Protein AF-A0A5B7TYI2-F1 (afdb_monomer_lite)

Structure (mmCIF, N/CA/C/O backbone):
data_AF-A0A5B7TYI2-F1
#
_entry.id   AF-A0A5B7TYI2-F1
#
loop_
_atom_site.group_PDB
_atom_site.id
_atom_site.type_symbol
_atom_site.label_atom_id
_atom_site.label_alt_id
_atom_site.label_comp_id
_atom_site.label_asym_id
_atom_site.label_entity_id
_atom_site.label_seq_id
_atom_site.pdbx_PDB_ins_code
_atom_site.Cartn_x
_atom_site.Cartn_y
_atom_site.Cartn_z
_atom_site.occupancy
_atom_site.B_iso_or_equiv
_atom_site.auth_seq_id
_atom_site.auth_comp_id
_atom_site.auth_asym_id
_atom_site.auth_atom_id
_atom_site.pdbx_PDB_model_num
ATOM 1 N N . MET A 1 1 ? -26.853 -3.011 29.826 1.00 39.19 1 MET A N 1
ATOM 2 C CA . MET A 1 1 ? -25.678 -3.530 29.086 1.00 39.19 1 MET A CA 1
ATOM 3 C C . MET A 1 1 ? -25.697 -2.955 27.674 1.00 39.19 1 MET A C 1
ATOM 5 O O . MET A 1 1 ? -26.573 -3.314 26.904 1.00 39.19 1 MET A O 1
ATOM 9 N N . LYS A 1 2 ? -24.812 -2.004 27.340 1.00 38.41 2 LYS A N 1
ATOM 10 C CA . LYS A 1 2 ? -24.701 -1.483 25.966 1.00 38.41 2 LYS A CA 1
ATOM 11 C C . LYS A 1 2 ? -23.884 -2.478 25.144 1.00 38.41 2 LYS A C 1
ATOM 13 O O . LYS A 1 2 ? -22.660 -2.497 25.249 1.00 38.41 2 LYS A O 1
ATOM 18 N N . THR A 1 3 ? -24.552 -3.296 24.339 1.00 43.62 3 THR A N 1
ATOM 19 C CA . THR A 1 3 ? -23.931 -4.082 23.269 1.00 43.62 3 THR A CA 1
ATOM 20 C C . THR A 1 3 ? -23.363 -3.113 22.234 1.00 43.62 3 THR A C 1
ATOM 22 O O . THR A 1 3 ? -24.035 -2.724 21.282 1.00 43.62 3 THR A O 1
ATOM 25 N N . LYS A 1 4 ? -22.122 -2.656 22.449 1.00 46.88 4 LYS A N 1
ATOM 26 C CA . LYS A 1 4 ? -21.309 -2.022 21.407 1.00 46.88 4 LYS A CA 1
ATOM 27 C C . LYS A 1 4 ? -21.053 -3.110 20.371 1.00 46.88 4 LYS A C 1
ATOM 29 O O . LYS A 1 4 ? -20.169 -3.941 20.531 1.00 46.88 4 LYS A O 1
ATOM 34 N N . THR A 1 5 ? -21.910 -3.167 19.365 1.00 45.09 5 THR A N 1
ATOM 35 C CA . THR A 1 5 ? -21.812 -4.105 18.256 1.00 45.09 5 THR A CA 1
ATOM 36 C C . THR A 1 5 ? -20.419 -3.998 17.633 1.00 45.09 5 THR A C 1
ATOM 38 O O . THR A 1 5 ? -20.046 -2.940 17.126 1.00 45.09 5 THR A O 1
ATOM 41 N N . ASN A 1 6 ? -19.668 -5.106 17.633 1.00 52.34 6 ASN A N 1
ATOM 42 C CA . ASN A 1 6 ? -18.376 -5.313 16.951 1.00 52.34 6 ASN A CA 1
ATOM 43 C C . ASN A 1 6 ? -18.479 -5.224 15.406 1.00 52.34 6 ASN A C 1
ATOM 45 O O . ASN A 1 6 ? -17.661 -5.775 14.667 1.00 52.34 6 ASN A O 1
ATOM 49 N N . PHE A 1 7 ? -19.502 -4.529 14.907 1.00 52.09 7 PHE A N 1
ATOM 50 C CA . PHE A 1 7 ? -19.874 -4.416 13.504 1.00 52.09 7 PHE A CA 1
ATOM 51 C C . PHE A 1 7 ? -18.746 -3.785 12.674 1.00 52.09 7 PHE A C 1
ATOM 53 O O . PHE A 1 7 ? -18.513 -4.193 11.544 1.00 52.09 7 PHE A O 1
ATOM 60 N N . ASN A 1 8 ? -17.963 -2.875 13.266 1.00 64.69 8 ASN A N 1
ATOM 61 C CA . ASN A 1 8 ? -16.874 -2.188 12.568 1.00 64.69 8 ASN A CA 1
ATOM 62 C C . ASN A 1 8 ? -15.646 -3.069 12.295 1.00 64.69 8 ASN A C 1
ATOM 64 O O . ASN A 1 8 ? -15.065 -2.966 11.220 1.00 64.69 8 ASN A O 1
ATOM 68 N N . GLY A 1 9 ? -15.255 -3.938 13.234 1.00 61.53 9 GLY A N 1
ATOM 69 C CA . GLY A 1 9 ? -14.110 -4.837 13.032 1.00 61.53 9 GLY A CA 1
ATOM 70 C C . GLY A 1 9 ? -14.429 -5.948 12.033 1.00 61.53 9 GLY A C 1
ATOM 71 O O . GLY A 1 9 ? -13.615 -6.280 11.179 1.00 61.53 9 GLY A O 1
ATOM 72 N N . THR A 1 10 ? -15.663 -6.452 12.092 1.00 67.94 10 THR A N 1
ATOM 73 C CA . THR A 1 10 ? -16.164 -7.486 11.178 1.00 67.94 10 THR A CA 1
ATOM 74 C C . THR A 1 10 ? -16.267 -6.949 9.746 1.00 67.94 10 THR A C 1
ATOM 76 O O . THR A 1 10 ? -15.801 -7.598 8.816 1.00 67.94 10 THR A O 1
ATOM 79 N N . LEU A 1 11 ? -16.787 -5.727 9.562 1.00 70.44 11 LEU A N 1
ATOM 80 C CA . LEU A 1 11 ? -16.861 -5.075 8.250 1.00 70.44 11 LEU A CA 1
ATOM 81 C C . LEU A 1 11 ? -15.469 -4.822 7.651 1.00 70.44 11 LEU A C 1
ATOM 83 O O . LEU A 1 11 ? -15.247 -5.120 6.481 1.00 70.44 11 LEU A O 1
ATOM 87 N N . ALA A 1 12 ? -14.525 -4.311 8.449 1.00 67.94 12 ALA A N 1
ATOM 88 C CA . ALA A 1 12 ? -13.151 -4.076 8.002 1.00 67.94 12 ALA A CA 1
ATOM 89 C C . ALA A 1 12 ? -12.451 -5.381 7.583 1.00 67.94 12 ALA A C 1
ATOM 91 O O . ALA A 1 12 ? -11.742 -5.407 6.579 1.00 67.94 12 ALA A O 1
ATOM 92 N N . PHE A 1 13 ? -12.701 -6.474 8.308 1.00 69.94 13 PHE A N 1
ATOM 93 C CA . PHE A 1 13 ? -12.195 -7.802 7.969 1.00 69.94 13 PHE A CA 1
ATOM 94 C C . PHE A 1 13 ? -12.782 -8.332 6.652 1.00 69.94 13 PHE A C 1
ATOM 96 O O . PHE A 1 13 ? -12.031 -8.759 5.777 1.00 69.94 13 PHE A O 1
ATOM 103 N N . PHE A 1 14 ? -14.103 -8.234 6.462 1.00 74.44 14 PHE A N 1
ATOM 104 C CA . PHE A 1 14 ? -14.744 -8.626 5.201 1.00 74.44 14 PHE A CA 1
ATOM 105 C C . PHE A 1 14 ? -14.275 -7.778 4.015 1.00 74.44 14 PHE A C 1
ATOM 107 O O . PHE A 1 14 ? -14.036 -8.328 2.945 1.00 74.44 14 PHE A O 1
ATOM 114 N N . LEU A 1 15 ? -14.079 -6.469 4.201 1.00 73.25 15 LEU A N 1
ATOM 115 C CA . LEU A 1 15 ? -13.509 -5.582 3.180 1.00 73.25 15 LEU A CA 1
ATOM 116 C C . LEU A 1 15 ? -12.074 -5.970 2.815 1.00 73.25 15 LEU A C 1
ATOM 118 O O . LEU A 1 15 ? -11.730 -5.974 1.635 1.00 73.25 15 LEU A O 1
ATOM 122 N N . ALA A 1 16 ? -11.245 -6.322 3.801 1.00 71.75 16 ALA A N 1
ATOM 123 C CA . ALA A 1 16 ? -9.881 -6.782 3.555 1.00 71.75 16 ALA A CA 1
ATOM 124 C C . ALA A 1 16 ? -9.864 -8.100 2.764 1.00 71.75 16 ALA A C 1
ATOM 126 O O . ALA A 1 16 ? -9.136 -8.209 1.776 1.00 71.75 16 ALA A O 1
ATOM 127 N N . ILE A 1 17 ? -10.707 -9.071 3.135 1.00 77.12 17 ILE A N 1
ATOM 128 C CA . ILE A 1 17 ? -10.844 -10.344 2.412 1.00 77.12 17 ILE A CA 1
ATOM 129 C C . ILE A 1 17 ? -11.369 -10.119 0.992 1.00 77.12 17 ILE A C 1
ATOM 131 O O . ILE A 1 17 ? -10.758 -10.595 0.039 1.00 77.12 17 ILE A O 1
ATOM 135 N N . ALA A 1 18 ? -12.467 -9.375 0.834 1.00 73.88 18 ALA A N 1
ATOM 136 C CA . ALA A 1 18 ? -13.082 -9.125 -0.467 1.00 73.88 18 ALA A CA 1
ATOM 137 C C . ALA A 1 18 ? -12.118 -8.407 -1.422 1.00 73.88 18 ALA A C 1
ATOM 139 O O . ALA A 1 18 ? -11.980 -8.827 -2.569 1.00 73.88 18 ALA A O 1
ATOM 140 N N . ASN A 1 19 ? -11.391 -7.392 -0.937 1.00 73.56 19 ASN A N 1
ATOM 141 C CA . ASN A 1 19 ? -10.356 -6.730 -1.732 1.00 73.56 19 ASN A CA 1
ATOM 142 C C . ASN A 1 19 ? -9.222 -7.687 -2.092 1.00 73.56 19 ASN A C 1
ATOM 144 O O . ASN A 1 19 ? -8.775 -7.678 -3.230 1.00 73.56 19 ASN A O 1
ATOM 148 N N . THR A 1 20 ? -8.781 -8.541 -1.168 1.00 72.75 20 THR A N 1
ATOM 149 C CA . THR A 1 20 ? -7.714 -9.515 -1.450 1.00 72.75 20 THR A CA 1
ATOM 150 C C . THR A 1 20 ? -8.145 -10.522 -2.523 1.00 72.75 20 THR A C 1
ATOM 152 O O . THR A 1 20 ? -7.372 -10.806 -3.432 1.00 72.75 20 THR A O 1
ATOM 155 N N . ILE A 1 21 ? -9.392 -11.007 -2.480 1.00 73.94 21 ILE A N 1
ATOM 156 C CA . ILE A 1 21 ? -9.951 -11.954 -3.463 1.00 73.94 21 ILE A CA 1
ATOM 157 C C . ILE A 1 21 ? -10.156 -11.301 -4.835 1.00 73.94 21 ILE A C 1
ATOM 159 O O . ILE A 1 21 ? -9.757 -11.872 -5.850 1.00 73.94 21 ILE A O 1
ATOM 163 N N . LEU A 1 22 ? -10.770 -10.113 -4.887 1.00 69.88 22 LEU A N 1
ATOM 164 C CA . LEU A 1 22 ? -10.957 -9.367 -6.139 1.00 69.88 22 LEU A CA 1
ATOM 165 C C . LEU A 1 22 ? -9.613 -9.074 -6.812 1.00 69.88 22 LEU A C 1
ATOM 167 O O . LEU A 1 22 ? -9.491 -9.180 -8.029 1.00 69.88 22 LEU A O 1
ATOM 171 N N . PHE A 1 23 ? -8.592 -8.773 -6.013 1.00 66.69 23 PHE A N 1
ATOM 172 C CA . PHE A 1 23 ? -7.264 -8.457 -6.516 1.00 66.69 23 PHE A CA 1
ATOM 173 C C . PHE A 1 23 ? -6.459 -9.699 -6.925 1.00 66.69 23 PHE A C 1
ATOM 175 O O . PHE A 1 23 ? -5.750 -9.657 -7.926 1.00 66.69 23 PHE A O 1
ATOM 182 N N . TYR A 1 24 ? -6.603 -10.827 -6.218 1.00 69.06 24 TYR A N 1
ATOM 183 C CA . TYR A 1 24 ? -6.012 -12.103 -6.641 1.00 69.06 24 TYR A CA 1
ATOM 184 C C . TYR A 1 24 ? -6.592 -12.559 -7.986 1.00 69.06 24 TYR A C 1
ATOM 186 O O . TYR A 1 24 ? -5.852 -12.994 -8.863 1.00 69.06 24 TYR A O 1
ATOM 194 N N . ASN A 1 25 ? -7.901 -12.373 -8.186 1.00 63.53 25 ASN A N 1
ATOM 195 C CA . ASN A 1 25 ? -8.544 -12.595 -9.482 1.00 63.53 25 ASN A CA 1
ATOM 196 C C . ASN A 1 25 ? -8.020 -11.645 -10.570 1.00 63.53 25 ASN A C 1
ATOM 198 O O . ASN A 1 25 ? -7.821 -12.076 -11.703 1.00 63.53 25 ASN A O 1
ATOM 202 N N . PHE A 1 26 ? -7.756 -10.378 -10.237 1.00 65.88 26 PHE A N 1
ATOM 203 C CA . PHE A 1 26 ? -7.166 -9.420 -11.177 1.00 65.88 26 PHE A CA 1
ATOM 204 C C . PHE A 1 26 ? -5.751 -9.838 -11.617 1.00 65.88 26 PHE A C 1
ATOM 206 O O . PHE A 1 26 ? -5.454 -9.838 -12.809 1.00 65.88 26 PHE A O 1
ATOM 213 N N . LEU A 1 27 ? -4.907 -10.270 -10.671 1.00 65.44 27 LEU A N 1
ATOM 214 C CA . LEU A 1 27 ? -3.564 -10.805 -10.939 1.00 65.44 27 LEU A CA 1
ATOM 215 C C . LEU A 1 27 ? -3.603 -12.063 -11.814 1.00 65.44 27 LEU A C 1
ATOM 217 O O . LEU A 1 27 ? -2.852 -12.166 -12.779 1.00 65.44 27 LEU A O 1
ATOM 221 N N . TYR A 1 28 ? -4.498 -13.004 -11.506 1.00 68.31 28 TYR A N 1
ATOM 222 C CA . TYR A 1 28 ? -4.638 -14.235 -12.287 1.00 68.31 28 TYR A CA 1
ATOM 223 C C . TYR A 1 28 ? -5.136 -13.959 -13.715 1.00 68.31 28 TYR A C 1
ATOM 225 O O . TYR A 1 28 ? -4.735 -14.640 -14.655 1.00 68.31 28 TYR A O 1
ATOM 233 N N . GLY A 1 29 ? -5.989 -12.942 -13.882 1.00 66.31 29 GLY A N 1
ATOM 234 C CA . GLY A 1 29 ? -6.548 -12.547 -15.174 1.00 66.31 29 GLY A CA 1
ATOM 235 C C . GLY A 1 29 ? -5.566 -11.830 -16.104 1.00 66.31 29 GLY A C 1
ATOM 236 O O . GLY A 1 29 ? -5.718 -11.932 -17.319 1.00 66.31 29 GLY A O 1
ATOM 237 N N . TYR A 1 30 ? -4.557 -11.138 -15.568 1.00 61.28 30 TYR A N 1
ATOM 238 C CA . TYR A 1 30 ? -3.575 -10.405 -16.379 1.00 61.28 30 TYR A CA 1
ATOM 239 C C . TYR A 1 30 ? -2.342 -11.229 -16.792 1.00 61.28 30 TYR A C 1
AT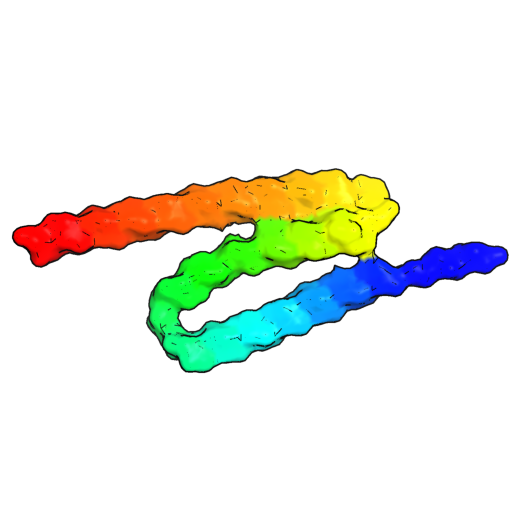OM 241 O O . TYR A 1 30 ? -1.550 -10.766 -17.612 1.00 61.28 30 TYR A O 1
ATOM 249 N N . GLY A 1 31 ? -2.183 -12.458 -16.285 1.00 58.44 31 GLY A N 1
ATOM 250 C CA . GLY A 1 31 ? -0.972 -13.255 -16.515 1.00 58.44 31 GLY A CA 1
ATOM 251 C C . GLY A 1 31 ? 0.271 -12.616 -15.878 1.00 58.44 31 GLY A C 1
ATOM 252 O O . GLY A 1 31 ? 0.177 -11.571 -15.245 1.00 58.44 31 GLY A O 1
ATOM 253 N N . ASN A 1 32 ? 1.439 -13.254 -16.018 1.00 58.00 32 ASN A N 1
ATOM 254 C CA . ASN A 1 32 ? 2.736 -12.854 -15.429 1.00 58.00 32 ASN A CA 1
ATOM 255 C C . ASN A 1 32 ? 3.301 -11.504 -15.948 1.00 58.00 32 ASN A C 1
ATOM 257 O O . ASN A 1 32 ? 4.503 -11.370 -16.169 1.00 58.00 32 ASN A O 1
ATOM 261 N N . ASP A 1 33 ? 2.464 -10.497 -16.180 1.00 64.50 33 ASP A N 1
ATOM 262 C CA . ASP A 1 33 ? 2.906 -9.145 -16.486 1.00 64.50 33 ASP A CA 1
ATOM 263 C C . ASP A 1 33 ? 3.455 -8.498 -15.204 1.00 64.50 33 ASP A C 1
ATOM 265 O O . ASP A 1 33 ? 2.729 -8.211 -14.247 1.00 64.50 33 ASP A O 1
ATOM 269 N N . GLU A 1 34 ? 4.773 -8.294 -15.178 1.00 59.44 34 GLU A N 1
ATOM 270 C CA . GLU A 1 34 ? 5.531 -7.749 -14.045 1.00 59.44 34 GLU A CA 1
ATOM 271 C C . GLU A 1 34 ? 4.979 -6.394 -13.557 1.00 59.44 34 GLU A C 1
ATOM 273 O O . GLU A 1 34 ? 5.096 -6.067 -12.376 1.00 59.44 34 GLU A O 1
ATOM 278 N N . ARG A 1 35 ? 4.276 -5.645 -14.422 1.00 60.00 35 ARG A N 1
ATOM 279 C CA . ARG A 1 35 ? 3.614 -4.369 -14.080 1.00 60.00 35 ARG A CA 1
ATOM 280 C C . ARG A 1 35 ? 2.437 -4.526 -13.113 1.00 60.00 35 ARG A C 1
ATOM 282 O O . ARG A 1 35 ? 2.058 -3.588 -12.405 1.00 60.00 35 ARG A O 1
ATOM 289 N N . VAL A 1 36 ? 1.826 -5.707 -13.085 1.00 60.69 36 VAL A N 1
ATOM 290 C CA . VAL A 1 36 ? 0.704 -6.014 -12.186 1.00 60.69 36 VAL A CA 1
ATOM 291 C C . VAL A 1 36 ? 1.231 -6.394 -10.802 1.00 60.69 36 VAL A C 1
ATOM 293 O O . VAL A 1 36 ? 0.604 -6.068 -9.793 1.00 60.69 36 VAL A O 1
ATOM 296 N N . ALA A 1 37 ? 2.429 -6.984 -10.737 1.00 62.06 37 ALA A N 1
ATOM 297 C CA . ALA A 1 37 ? 3.110 -7.289 -9.483 1.00 62.06 37 ALA A CA 1
ATOM 298 C C . ALA A 1 37 ? 3.575 -6.023 -8.743 1.00 62.06 37 ALA A C 1
ATOM 300 O O . ALA A 1 37 ? 3.457 -5.963 -7.523 1.00 62.06 37 ALA A O 1
ATOM 301 N N . SER A 1 38 ? 4.031 -4.974 -9.435 1.00 62.53 38 SER A N 1
ATOM 302 C CA . SER A 1 38 ? 4.368 -3.695 -8.785 1.00 62.53 38 SER A CA 1
ATOM 303 C C . SER A 1 38 ? 3.140 -2.912 -8.315 1.00 62.53 38 SER A C 1
ATOM 305 O O . SER A 1 38 ? 3.142 -2.327 -7.227 1.00 62.53 38 SER A O 1
ATOM 307 N N . SER A 1 39 ? 2.034 -3.011 -9.056 1.00 63.97 39 SER A N 1
ATOM 3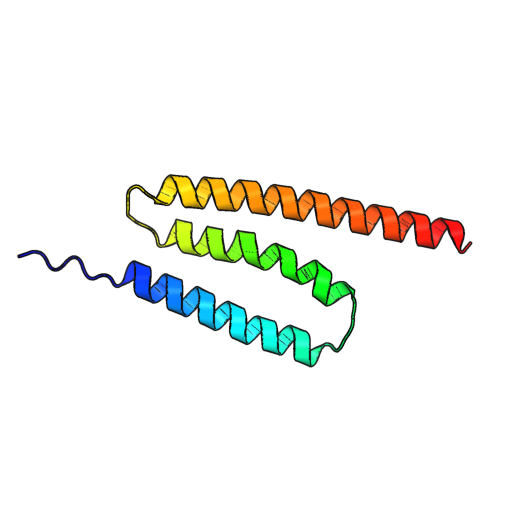08 C CA . SER A 1 39 ? 0.725 -2.474 -8.653 1.00 63.97 39 SER A CA 1
ATOM 309 C C . SER A 1 39 ? 0.175 -3.112 -7.363 1.00 63.97 39 SER A C 1
ATOM 311 O O . SER A 1 39 ? -0.716 -2.551 -6.730 1.00 63.97 39 SER A O 1
ATOM 313 N N . PHE A 1 40 ? 0.715 -4.254 -6.922 1.00 66.88 40 PHE A N 1
ATOM 314 C CA . PHE A 1 40 ? 0.322 -4.939 -5.685 1.00 66.88 40 PHE A CA 1
ATOM 315 C C . PHE A 1 40 ? 0.625 -4.125 -4.418 1.00 66.88 40 PHE A C 1
ATOM 317 O O . PHE A 1 40 ? -0.136 -4.157 -3.447 1.00 66.88 40 PHE A O 1
ATOM 324 N N . PHE A 1 41 ? 1.715 -3.353 -4.413 1.00 70.94 41 PHE A N 1
ATOM 325 C CA . PHE A 1 41 ? 2.171 -2.665 -3.204 1.00 70.94 41 PHE A CA 1
ATOM 326 C C . PHE A 1 41 ? 1.250 -1.514 -2.770 1.00 70.94 41 PHE A C 1
ATOM 328 O O . PHE A 1 41 ? 1.251 -1.160 -1.590 1.00 70.94 41 PHE A O 1
ATOM 335 N N . ILE A 1 42 ? 0.408 -0.976 -3.665 1.00 79.00 42 ILE A N 1
ATOM 336 C CA . ILE A 1 42 ? -0.554 0.088 -3.322 1.00 79.00 42 ILE A CA 1
ATOM 337 C C . ILE A 1 42 ? -1.748 -0.419 -2.501 1.00 79.00 42 ILE A C 1
ATOM 339 O O . ILE A 1 42 ? -2.428 0.354 -1.828 1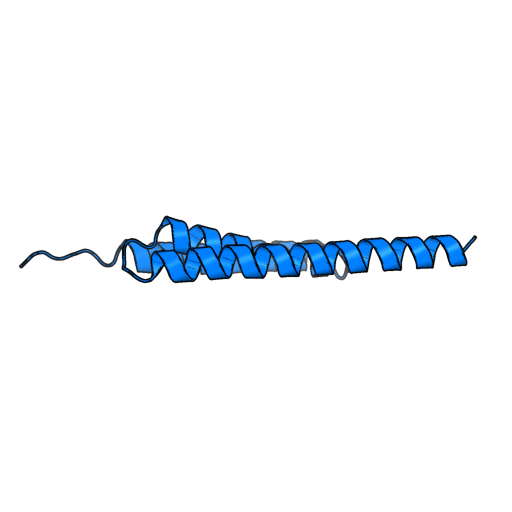.00 79.00 42 ILE A O 1
ATOM 343 N N . ILE A 1 43 ? -2.006 -1.727 -2.504 1.00 76.94 43 ILE A N 1
ATOM 344 C CA . ILE A 1 43 ? -3.131 -2.316 -1.768 1.00 76.94 43 ILE A CA 1
ATOM 345 C C . ILE A 1 43 ? -2.938 -2.159 -0.265 1.00 76.94 43 ILE A C 1
ATOM 347 O O . ILE A 1 43 ? -3.897 -1.894 0.456 1.00 76.94 43 ILE A O 1
ATOM 351 N N . ILE A 1 44 ? -1.702 -2.315 0.206 1.00 80.88 44 ILE A N 1
ATOM 352 C CA . ILE A 1 44 ? -1.354 -2.257 1.626 1.00 80.88 44 ILE A CA 1
ATOM 353 C C . ILE A 1 44 ? -1.793 -0.914 2.244 1.00 80.88 44 ILE A C 1
ATOM 355 O O . ILE A 1 44 ? -2.564 -0.941 3.209 1.00 80.88 44 ILE A O 1
ATOM 359 N N . PRO A 1 45 ? -1.415 0.262 1.695 1.00 82.69 45 PRO A N 1
ATOM 360 C CA . PRO A 1 45 ? -1.910 1.535 2.209 1.00 82.69 45 PRO A CA 1
ATOM 361 C C . PRO A 1 45 ? -3.426 1.703 2.044 1.00 82.69 45 PRO A C 1
ATOM 363 O O . PRO A 1 45 ? -4.065 2.254 2.938 1.00 82.69 45 PRO A O 1
ATOM 366 N N . ILE A 1 46 ? -4.044 1.197 0.970 1.00 83.06 46 ILE A N 1
ATOM 367 C CA . ILE A 1 46 ? -5.507 1.277 0.789 1.00 83.06 46 ILE A CA 1
ATOM 368 C C . ILE A 1 46 ? -6.242 0.492 1.886 1.00 83.06 46 ILE A C 1
ATOM 370 O O . ILE A 1 46 ? -7.184 1.004 2.495 1.00 83.06 46 ILE A O 1
ATOM 374 N N . GLN A 1 47 ? -5.802 -0.733 2.180 1.00 80.56 47 GLN A N 1
ATOM 375 C CA . GLN A 1 47 ? -6.388 -1.576 3.221 1.00 80.56 47 GLN A CA 1
ATOM 376 C C . GLN A 1 47 ? -6.213 -0.954 4.607 1.00 80.56 47 GLN A C 1
ATOM 378 O O . GLN A 1 47 ? -7.182 -0.855 5.361 1.00 80.56 47 GLN A O 1
ATOM 383 N N . LEU A 1 48 ? -5.009 -0.473 4.930 1.00 81.94 48 LEU A N 1
ATOM 384 C CA . LEU A 1 48 ? -4.749 0.224 6.191 1.00 81.94 48 LEU A CA 1
ATOM 385 C C . LEU A 1 48 ? -5.585 1.507 6.306 1.00 81.94 48 LEU A C 1
ATOM 387 O O . LEU A 1 48 ? -6.134 1.793 7.372 1.00 81.94 48 LEU A O 1
ATOM 391 N N . GLY A 1 49 ? -5.765 2.236 5.201 1.00 81.50 49 GLY A N 1
ATOM 392 C CA . GLY A 1 49 ? -6.618 3.417 5.112 1.00 81.50 49 GLY A CA 1
ATOM 393 C C . GLY A 1 49 ? -8.077 3.098 5.422 1.00 81.50 49 GLY A C 1
ATOM 394 O O . GLY A 1 49 ? -8.677 3.747 6.281 1.00 81.50 49 GLY A O 1
ATOM 395 N N . LEU A 1 50 ? -8.627 2.049 4.807 1.00 80.81 50 LEU A N 1
ATOM 396 C CA . LEU A 1 50 ? -9.991 1.583 5.070 1.00 80.81 50 LEU A CA 1
ATOM 397 C C . LEU A 1 50 ? -10.167 1.117 6.519 1.00 80.81 50 LEU A C 1
ATOM 399 O O . LEU A 1 50 ? -11.130 1.512 7.176 1.00 80.81 50 LEU A O 1
ATOM 403 N N . ILE A 1 51 ? -9.215 0.348 7.054 1.00 79.94 51 ILE A N 1
ATOM 404 C CA . ILE A 1 51 ? -9.231 -0.057 8.466 1.00 79.94 51 ILE A CA 1
ATOM 405 C C . ILE A 1 51 ? -9.228 1.188 9.357 1.00 79.94 51 ILE A C 1
ATOM 407 O O . ILE A 1 51 ? -10.065 1.303 10.247 1.00 79.94 51 ILE A O 1
ATOM 411 N N . SER A 1 52 ? -8.367 2.169 9.079 1.00 81.12 52 SER A N 1
ATOM 412 C CA . SER A 1 52 ? -8.309 3.422 9.841 1.00 81.12 52 SER A CA 1
ATOM 413 C C . SER A 1 52 ? -9.602 4.246 9.766 1.00 81.12 52 SER A C 1
ATOM 415 O O . SER A 1 52 ? -9.958 4.932 10.726 1.00 81.12 52 SER A O 1
ATOM 417 N N . TYR A 1 53 ? -10.327 4.169 8.647 1.00 81.12 53 TYR A N 1
ATOM 418 C CA . TYR A 1 53 ? -11.597 4.861 8.450 1.00 81.12 53 TYR A CA 1
ATOM 419 C C . TYR A 1 53 ? -12.713 4.248 9.306 1.00 81.12 53 TYR A C 1
ATOM 421 O O . TYR A 1 53 ? -13.453 4.977 9.974 1.00 81.12 53 TYR A O 1
ATOM 429 N N . PHE A 1 54 ? -12.807 2.915 9.336 1.00 77.19 54 PHE A N 1
ATOM 430 C CA . PHE A 1 54 ? -13.836 2.197 10.096 1.00 77.19 54 PHE A CA 1
ATOM 431 C C . PHE A 1 54 ? -13.476 1.979 11.578 1.00 77.19 54 PHE A C 1
ATOM 433 O O . PHE A 1 54 ? -14.371 1.767 12.408 1.00 77.19 54 PHE A O 1
ATOM 440 N N . GLU A 1 55 ? -12.196 2.079 11.944 1.00 76.25 55 GLU A N 1
ATOM 441 C CA . GLU A 1 55 ? -11.709 1.948 13.318 1.00 76.25 55 GLU A CA 1
ATOM 442 C C . GLU A 1 55 ? -12.127 3.157 14.173 1.00 76.25 55 GLU A C 1
ATOM 444 O O . GLU A 1 55 ? -11.735 4.299 13.932 1.00 76.25 55 GLU A O 1
ATOM 449 N N . LYS A 1 56 ? -12.935 2.902 15.209 1.00 71.38 56 LYS A N 1
ATOM 450 C CA . LYS A 1 56 ? -13.431 3.9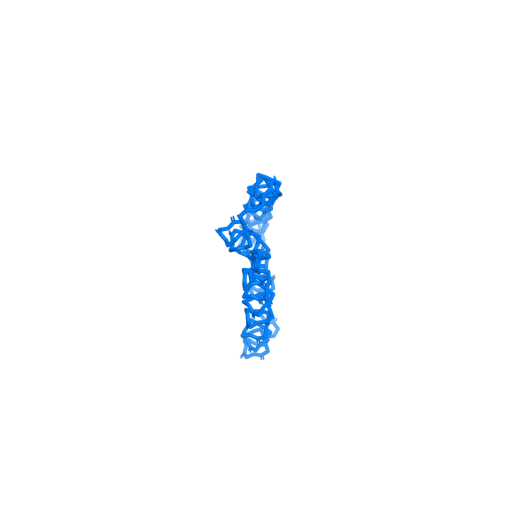28 16.150 1.00 71.38 56 LYS A CA 1
ATOM 451 C C . LYS A 1 56 ? -12.774 3.840 17.533 1.00 71.38 56 LYS A C 1
ATOM 453 O O . LYS A 1 56 ? -13.159 4.584 18.432 1.00 71.38 56 LYS A O 1
ATOM 458 N N . SER A 1 57 ? -11.816 2.931 17.728 1.00 76.81 57 SER A N 1
ATOM 459 C CA . SER A 1 57 ? -11.052 2.808 18.974 1.00 76.81 57 SER A CA 1
ATOM 460 C C . SER A 1 57 ? -9.816 3.716 19.005 1.00 76.81 57 SER A C 1
ATOM 462 O O . SER A 1 57 ? -9.437 4.346 18.016 1.00 76.81 57 SER A O 1
ATOM 464 N N . ASN A 1 58 ? -9.125 3.720 20.148 1.00 73.31 58 ASN A N 1
ATOM 465 C CA . ASN A 1 58 ? -7.856 4.431 20.342 1.00 73.31 58 ASN A CA 1
ATOM 466 C C . ASN A 1 58 ? -6.754 3.993 19.353 1.00 73.31 58 ASN A C 1
ATOM 468 O O . ASN A 1 58 ? -5.782 4.720 19.162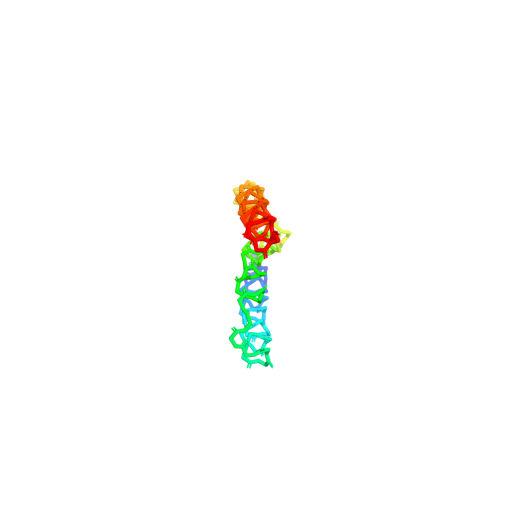 1.00 73.31 58 ASN A O 1
ATOM 472 N N . LYS A 1 59 ? -6.916 2.841 18.683 1.00 76.56 59 LYS A N 1
ATOM 473 C CA . LYS A 1 59 ? -5.981 2.329 17.670 1.00 76.56 59 LYS A CA 1
ATOM 474 C C . LYS A 1 59 ? -6.099 3.035 16.316 1.00 76.56 59 LYS A C 1
ATOM 476 O O . LYS A 1 59 ? -5.213 2.875 15.485 1.00 76.56 59 LYS A O 1
ATOM 481 N N . LYS A 1 60 ? -7.127 3.866 16.093 1.00 81.50 60 LYS A N 1
ATOM 482 C CA . LYS A 1 60 ? -7.304 4.621 14.840 1.00 81.50 60 LYS A CA 1
ATOM 483 C C . LYS A 1 60 ? -6.046 5.397 14.436 1.00 81.50 60 LYS A C 1
ATOM 485 O O . LYS A 1 60 ? -5.624 5.324 13.288 1.00 81.50 60 LYS A O 1
ATOM 490 N N . LYS A 1 61 ? -5.424 6.108 15.386 1.00 84.50 61 LYS A N 1
ATOM 491 C CA . LYS A 1 61 ? -4.199 6.891 15.135 1.00 84.50 61 LYS A CA 1
ATOM 492 C C . LYS A 1 61 ? -3.045 6.014 14.646 1.00 84.50 61 LYS A C 1
ATOM 494 O O . LYS A 1 61 ? -2.338 6.417 13.732 1.00 84.50 61 LYS A O 1
ATOM 499 N N . LEU A 1 62 ? -2.896 4.816 15.214 1.00 84.62 62 LEU A N 1
ATOM 500 C CA . LEU A 1 62 ? -1.883 3.852 14.789 1.00 84.62 62 LEU A CA 1
ATOM 501 C C . LEU A 1 62 ? -2.107 3.436 13.331 1.00 84.62 62 LEU A C 1
ATOM 503 O O . LEU A 1 6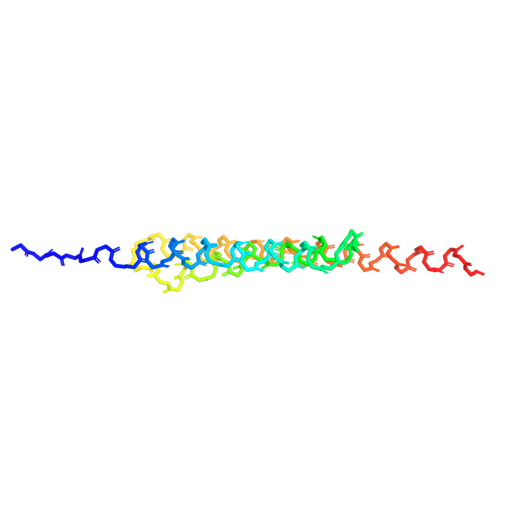2 ? -1.173 3.497 12.542 1.00 84.62 62 LEU A O 1
ATOM 507 N N . PHE A 1 63 ? -3.339 3.081 12.954 1.00 83.94 63 PHE A N 1
ATOM 508 C CA . PHE A 1 63 ? -3.636 2.701 11.570 1.00 83.94 63 PHE A CA 1
ATOM 509 C C . PHE A 1 63 ? -3.433 3.851 10.584 1.00 83.94 63 PHE A C 1
ATOM 511 O O . PHE A 1 63 ? -2.890 3.612 9.517 1.00 83.94 63 PHE A O 1
ATOM 518 N N . ILE A 1 64 ? -3.773 5.095 10.944 1.00 85.25 64 ILE A N 1
ATOM 519 C CA . ILE A 1 64 ? -3.475 6.266 10.099 1.00 85.25 64 ILE A CA 1
ATOM 520 C C . ILE A 1 64 ? -1.963 6.401 9.869 1.00 85.25 64 ILE A C 1
ATOM 522 O O . ILE A 1 64 ? -1.531 6.588 8.735 1.00 85.25 64 ILE A O 1
ATOM 526 N N . ILE A 1 65 ? -1.155 6.276 10.927 1.00 89.56 65 ILE A N 1
ATOM 527 C CA . ILE A 1 65 ? 0.309 6.343 10.817 1.00 89.56 65 ILE A CA 1
ATOM 528 C C . ILE A 1 65 ? 0.832 5.217 9.916 1.00 89.56 65 ILE A C 1
ATOM 530 O O . ILE A 1 65 ? 1.631 5.476 9.020 1.00 89.56 65 ILE A O 1
ATOM 534 N N . LEU A 1 66 ? 0.344 3.987 10.099 1.00 86.38 66 LEU A N 1
ATOM 535 C CA . LEU A 1 66 ? 0.722 2.843 9.264 1.00 86.38 66 LEU A CA 1
ATOM 536 C C . LEU A 1 66 ? 0.319 3.038 7.792 1.00 86.38 66 LEU A C 1
ATOM 538 O O . LEU A 1 66 ? 1.101 2.709 6.901 1.00 86.38 66 LEU A O 1
ATOM 542 N N . THR A 1 67 ? -0.853 3.619 7.519 1.00 88.50 67 THR A N 1
ATOM 543 C CA . THR A 1 67 ? -1.283 3.999 6.163 1.00 88.50 67 THR A CA 1
ATOM 544 C C . THR A 1 67 ? -0.316 4.992 5.529 1.00 88.50 67 THR A C 1
ATOM 546 O O . THR A 1 67 ? 0.095 4.806 4.390 1.00 88.50 67 THR A O 1
ATOM 549 N N . ILE A 1 68 ? 0.086 6.032 6.264 1.00 91.06 68 ILE A N 1
ATOM 550 C CA . ILE A 1 68 ? 1.011 7.050 5.748 1.00 91.06 68 ILE A CA 1
ATOM 551 C C . ILE A 1 68 ? 2.388 6.437 5.472 1.00 91.06 68 ILE A C 1
ATOM 553 O O . ILE A 1 68 ? 2.939 6.638 4.393 1.00 91.06 68 ILE A O 1
ATOM 557 N N . ILE A 1 69 ? 2.928 5.655 6.413 1.00 90.75 69 ILE A N 1
ATOM 558 C CA . ILE A 1 69 ? 4.231 4.992 6.254 1.00 90.75 69 ILE A CA 1
ATOM 559 C C . ILE A 1 69 ? 4.215 4.053 5.043 1.00 90.75 69 ILE A C 1
ATOM 561 O O . ILE A 1 69 ? 5.106 4.123 4.200 1.00 90.75 69 ILE A O 1
ATOM 565 N N . SER A 1 70 ? 3.193 3.202 4.926 1.00 87.88 70 SER A N 1
ATOM 566 C CA . SER A 1 70 ? 3.073 2.274 3.794 1.00 87.88 70 SER A CA 1
ATOM 567 C C . SER A 1 70 ? 2.897 2.997 2.457 1.00 87.88 70 SER A C 1
ATOM 569 O O . SER A 1 70 ? 3.474 2.563 1.463 1.00 87.88 70 SER A O 1
ATOM 571 N N . LEU A 1 71 ? 2.185 4.129 2.428 1.00 90.19 71 LEU A N 1
ATOM 572 C CA . LEU A 1 71 ? 2.055 4.958 1.230 1.00 90.19 71 LEU A CA 1
ATOM 573 C C . LEU A 1 71 ? 3.401 5.563 0.806 1.00 90.19 71 LEU A C 1
ATOM 575 O O . LEU A 1 71 ? 3.730 5.546 -0.376 1.00 90.19 71 LEU A O 1
ATOM 579 N N . ILE A 1 72 ? 4.198 6.059 1.758 1.00 92.25 72 ILE A N 1
ATOM 580 C CA . ILE A 1 72 ? 5.541 6.592 1.478 1.00 92.25 72 ILE A CA 1
ATOM 581 C C . ILE A 1 72 ? 6.448 5.494 0.914 1.00 92.25 72 ILE A C 1
ATOM 583 O O . ILE A 1 72 ? 7.107 5.709 -0.101 1.00 92.25 72 ILE A O 1
ATOM 587 N N . ILE A 1 73 ? 6.457 4.309 1.533 1.00 88.94 73 ILE A N 1
ATOM 588 C CA . ILE A 1 73 ? 7.244 3.162 1.054 1.00 88.94 73 ILE A CA 1
ATOM 589 C C . ILE A 1 73 ? 6.831 2.789 -0.372 1.00 88.94 73 ILE A C 1
ATOM 591 O O . ILE A 1 73 ? 7.694 2.618 -1.231 1.00 88.94 73 ILE A O 1
ATOM 595 N N . TYR A 1 74 ? 5.525 2.718 -0.642 1.00 88.06 74 TYR A N 1
ATOM 596 C CA . TYR A 1 74 ? 5.009 2.456 -1.983 1.00 88.06 74 TYR A CA 1
ATOM 597 C C . TYR A 1 74 ? 5.514 3.482 -3.007 1.00 88.06 74 TYR A C 1
ATOM 599 O O . TYR A 1 74 ? 6.007 3.094 -4.063 1.00 88.06 74 TYR A O 1
ATOM 607 N N . LEU A 1 75 ? 5.452 4.779 -2.690 1.00 89.56 75 LEU A N 1
ATOM 608 C CA . LEU A 1 75 ? 5.921 5.835 -3.593 1.00 89.56 75 LEU A CA 1
ATOM 609 C C . LEU A 1 75 ? 7.426 5.737 -3.878 1.00 89.56 75 LEU A C 1
ATOM 611 O O . LEU A 1 75 ? 7.842 5.953 -5.015 1.00 89.56 75 LEU A O 1
ATOM 615 N N . ILE A 1 76 ? 8.237 5.378 -2.878 1.00 89.94 76 ILE A N 1
ATOM 616 C CA . ILE A 1 76 ? 9.682 5.159 -3.055 1.00 89.94 76 ILE A CA 1
ATOM 617 C C . ILE A 1 76 ? 9.938 3.979 -3.997 1.00 89.94 76 ILE A C 1
ATOM 619 O O . ILE A 1 76 ? 10.755 4.093 -4.911 1.00 89.94 76 ILE A O 1
ATOM 623 N N . LEU A 1 77 ? 9.236 2.859 -3.802 1.00 86.00 77 LEU A N 1
ATOM 624 C CA . LEU A 1 77 ? 9.368 1.679 -4.660 1.00 86.00 77 LEU A CA 1
ATOM 625 C C . LEU A 1 77 ? 8.933 1.978 -6.100 1.00 86.00 77 LEU A C 1
ATOM 627 O O . LEU A 1 77 ? 9.673 1.664 -7.029 1.00 86.00 77 LEU A O 1
ATOM 631 N N . ALA A 1 78 ? 7.798 2.657 -6.279 1.00 85.44 78 ALA A N 1
ATOM 632 C CA . ALA A 1 78 ? 7.309 3.067 -7.595 1.00 85.44 78 ALA A CA 1
ATOM 633 C C . ALA A 1 78 ? 8.295 4.009 -8.309 1.00 85.44 78 ALA A C 1
ATOM 635 O O . ALA A 1 78 ? 8.514 3.895 -9.514 1.00 85.44 78 ALA A O 1
ATOM 636 N N . PHE A 1 79 ? 8.931 4.924 -7.569 1.00 88.19 79 PHE A N 1
ATOM 637 C CA . PHE A 1 79 ? 9.966 5.798 -8.118 1.00 88.19 79 PHE A CA 1
ATOM 638 C C . PHE A 1 79 ? 11.219 5.020 -8.542 1.00 88.19 79 PHE A C 1
ATOM 640 O O . PHE A 1 79 ? 11.734 5.243 -9.638 1.00 88.19 79 PHE A O 1
ATOM 647 N N . LEU A 1 80 ? 11.700 4.097 -7.702 1.00 87.62 80 LEU A N 1
ATOM 648 C CA . LEU A 1 80 ? 12.854 3.248 -8.014 1.00 87.62 80 LEU A CA 1
ATOM 649 C C . LEU A 1 80 ? 12.608 2.399 -9.263 1.00 87.62 80 LEU A C 1
ATOM 651 O O . LEU A 1 80 ? 13.478 2.323 -10.125 1.00 87.62 80 LEU A O 1
ATOM 655 N N . GLU A 1 81 ? 11.422 1.808 -9.389 1.00 84.94 81 GLU A N 1
ATOM 656 C CA . GLU A 1 81 ? 11.025 1.041 -10.572 1.00 84.94 81 GLU A CA 1
ATOM 657 C C . GLU A 1 81 ? 10.968 1.918 -11.830 1.00 84.94 81 GLU A C 1
ATOM 659 O O . GLU A 1 81 ? 11.523 1.564 -12.870 1.00 84.94 81 GLU A O 1
ATOM 664 N N . ALA A 1 82 ? 10.361 3.105 -11.745 1.00 85.06 82 ALA A N 1
ATOM 665 C CA . ALA A 1 82 ? 10.335 4.038 -12.869 1.00 85.06 82 ALA A CA 1
ATOM 666 C C . ALA A 1 82 ? 11.754 4.454 -13.300 1.00 85.06 82 ALA A C 1
ATOM 668 O O . ALA A 1 82 ? 12.044 4.531 -14.498 1.00 85.06 82 ALA A O 1
ATOM 669 N N . TYR A 1 83 ? 12.649 4.679 -12.335 1.00 87.56 83 TYR A N 1
ATOM 670 C CA . TYR A 1 83 ? 14.047 5.019 -12.585 1.00 87.56 83 TYR A CA 1
ATOM 671 C C . TYR A 1 83 ? 14.812 3.876 -13.266 1.00 87.56 83 TYR A C 1
ATOM 673 O O . TYR A 1 83 ? 15.487 4.106 -14.273 1.00 87.56 83 TYR A O 1
ATOM 681 N N . THR A 1 84 ? 14.680 2.636 -12.781 1.00 86.56 84 THR A N 1
ATOM 682 C CA . THR A 1 84 ? 15.361 1.475 -13.379 1.00 86.56 84 THR A CA 1
ATOM 683 C C . THR A 1 84 ? 14.835 1.164 -14.777 1.00 86.56 84 THR A C 1
ATOM 685 O O . THR A 1 84 ? 15.639 0.919 -15.676 1.00 86.56 84 THR A O 1
ATOM 688 N N . ILE A 1 85 ? 13.519 1.261 -15.008 1.00 85.19 85 ILE A N 1
ATOM 689 C CA . ILE A 1 85 ? 12.924 1.138 -16.350 1.00 85.19 85 ILE A CA 1
ATOM 690 C C . ILE A 1 85 ? 13.463 2.236 -17.277 1.00 85.19 85 ILE A C 1
ATOM 692 O O . ILE A 1 85 ? 13.787 1.959 -18.435 1.00 85.19 85 ILE A O 1
ATOM 696 N N . GLY A 1 86 ? 13.578 3.472 -16.782 1.00 84.31 86 GLY A N 1
ATOM 697 C CA . GLY A 1 86 ? 14.154 4.593 -17.525 1.00 84.31 86 GLY A CA 1
ATOM 698 C C . GLY A 1 86 ? 15.597 4.329 -17.959 1.00 84.31 86 GLY A C 1
ATOM 699 O O . GLY A 1 86 ? 15.917 4.468 -19.139 1.00 84.31 86 GLY A O 1
ATOM 700 N N . MET A 1 87 ? 16.447 3.869 -17.038 1.00 87.44 87 MET A N 1
ATOM 701 C CA . MET A 1 87 ? 17.835 3.510 -17.349 1.00 87.44 87 MET A CA 1
ATOM 702 C C . MET A 1 87 ? 17.939 2.316 -18.302 1.00 87.44 87 MET A C 1
ATOM 704 O O . MET A 1 87 ? 18.722 2.358 -19.247 1.00 87.44 87 MET A O 1
ATOM 708 N N . ALA A 1 88 ? 17.130 1.274 -18.098 1.00 84.25 88 ALA A N 1
ATOM 709 C CA . ALA A 1 88 ? 17.123 0.094 -18.961 1.00 84.25 88 ALA A CA 1
ATOM 710 C C . ALA A 1 88 ? 16.740 0.438 -20.409 1.00 84.25 88 ALA A C 1
ATOM 712 O O . ALA A 1 88 ? 17.275 -0.147 -21.348 1.00 84.25 88 ALA A O 1
ATOM 713 N N . ARG A 1 89 ? 15.836 1.407 -20.602 1.00 81.38 89 ARG A N 1
ATOM 714 C CA . ARG A 1 89 ? 15.491 1.931 -21.931 1.00 81.38 89 ARG A CA 1
ATOM 715 C C . ARG A 1 89 ? 16.611 2.777 -22.527 1.00 81.38 89 ARG A C 1
ATOM 717 O O . ARG A 1 89 ? 16.871 2.649 -23.716 1.00 81.38 89 ARG A O 1
ATOM 724 N N . ALA A 1 90 ? 17.274 3.600 -21.716 1.00 80.69 90 ALA A N 1
ATOM 725 C CA . ALA A 1 90 ? 18.391 4.428 -22.165 1.00 80.69 90 ALA A CA 1
ATOM 726 C C . ALA A 1 90 ? 19.616 3.602 -22.595 1.00 80.69 90 ALA A C 1
ATOM 728 O O . ALA A 1 90 ? 20.303 4.006 -23.517 1.00 80.69 90 ALA A O 1
ATOM 729 N N . TYR A 1 91 ? 19.861 2.445 -21.971 1.00 75.69 91 TYR A N 1
ATOM 730 C CA . TYR A 1 91 ? 20.961 1.531 -22.326 1.00 75.69 91 TYR A CA 1
ATOM 731 C C . TYR A 1 91 ? 20.684 0.645 -23.551 1.00 75.69 91 TYR A C 1
ATOM 733 O O . TYR A 1 91 ? 21.599 0.008 -24.067 1.00 75.69 91 TYR A O 1
ATOM 741 N N . LYS A 1 92 ? 19.416 0.527 -23.966 1.00 68.88 92 LYS A N 1
ATOM 742 C CA . LYS A 1 92 ? 18.999 -0.279 -25.125 1.00 68.88 92 LYS A CA 1
ATOM 743 C C . LYS A 1 92 ? 19.023 0.499 -26.448 1.00 68.88 92 LYS A C 1
ATOM 745 O O . LYS A 1 92 ? 18.861 -0.135 -27.488 1.00 68.88 92 LYS A O 1
ATOM 750 N N . ASN A 1 93 ? 19.192 1.821 -26.388 1.00 52.97 93 ASN A N 1
ATOM 751 C CA . ASN A 1 93 ? 19.399 2.726 -27.523 1.00 52.97 93 ASN A CA 1
ATOM 752 C C . ASN A 1 93 ? 20.866 3.149 -27.593 1.00 52.97 93 ASN A C 1
ATOM 754 O O . ASN A 1 93 ? 21.315 3.444 -28.719 1.00 52.97 93 ASN A O 1
#

Organism: NCBI:txid2584122

Secondary structure (DSSP, 8-state):
-----THHHHHHHHHHHHHHHHHHHHHHHH-S-HHHHHGGGGHHHHHHHHHHHH--STTHHHHHHHHHHHHHHHHHHHHHHHHHHHHHHHTT-

Radius of gyration: 17.78 Å; chains: 1; bounding box: 47×21×57 Å

pLDDT: mean 74.2, std 12.63, range [38.41, 92.25]

Foldseek 3Di:
DDCPDPVLVVVLVVVLVVVVVVLVVVDVVVPPPVVSVLVVLLVQLVSLVSNLVSDPDPCSVVSVVSSVVSVVVSVVSVVVVVVVVVVVVVVVD

Sequence (93 aa):
MKTKTNFNGTLAFFLAIANTILFYNFLYGYGNDERVASSFFIIIPIQLGLISYFEKSNKKKLFIILTIISLIIYLILAFLEAYTIGMARAYKN